Protein AF-A0A963PWQ7-F1 (afdb_monomer)

Mean predicted aligned error: 11.37 Å

Sequence (59 aa):
MVFGWSEWLALFSHFLSLSLLAVGGAIMLAPEMHRYLVDERMWLSDPQFASSIALAQAA

Secondary structure (DSSP, 8-state):
-PPPHHHHHHHHHH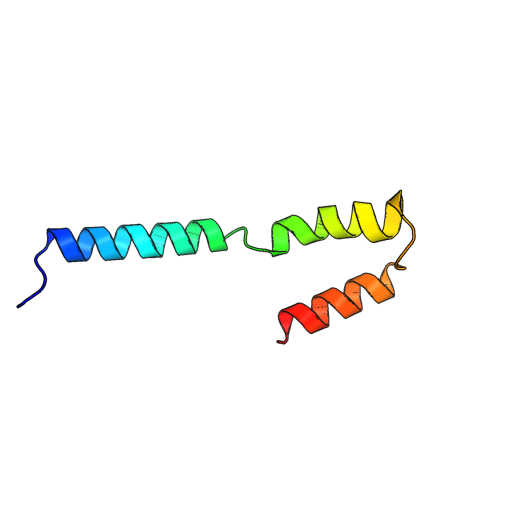HHHHHHHHTT-GGGGHHHHHIIIIIIT-SS-HHHHHHHHHHHHH-

Structure (mmCIF, N/CA/C/O backbone):
data_AF-A0A963PWQ7-F1
#
_entry.id   AF-A0A963PWQ7-F1
#
loop_
_atom_site.group_PDB
_atom_site.id
_atom_site.type_symbol
_atom_site.label_atom_id
_atom_site.label_alt_id
_atom_site.label_comp_id
_atom_site.label_asym_id
_atom_site.label_entity_id
_atom_site.label_seq_id
_atom_site.pdbx_PDB_ins_code
_atom_site.Cartn_x
_atom_site.Cartn_y
_atom_site.Cartn_z
_atom_site.occupancy
_atom_site.B_iso_or_equiv
_atom_site.auth_seq_id
_atom_site.auth_comp_id
_atom_site.auth_asym_id
_atom_site.auth_atom_id
_atom_site.pdbx_PDB_model_num
ATOM 1 N N . MET A 1 1 ? 27.647 13.788 -21.547 1.00 52.38 1 MET A N 1
ATOM 2 C CA . MET A 1 1 ? 26.597 13.500 -22.545 1.00 52.38 1 MET A CA 1
ATOM 3 C C . MET A 1 1 ? 25.319 14.122 -22.019 1.00 52.38 1 MET A C 1
ATOM 5 O O . MET A 1 1 ? 24.892 13.747 -20.937 1.00 52.38 1 MET A O 1
ATOM 9 N N . VAL A 1 2 ? 24.815 15.160 -22.688 1.00 71.31 2 VAL A N 1
ATOM 10 C CA . VAL A 1 2 ? 23.552 15.817 -22.319 1.00 71.31 2 VAL A CA 1
ATOM 11 C C . VAL A 1 2 ? 22.424 14.903 -22.787 1.00 71.31 2 VAL A C 1
ATOM 13 O O . VAL A 1 2 ? 22.431 14.494 -23.945 1.00 71.31 2 VAL A O 1
ATOM 16 N N . PHE A 1 3 ? 21.518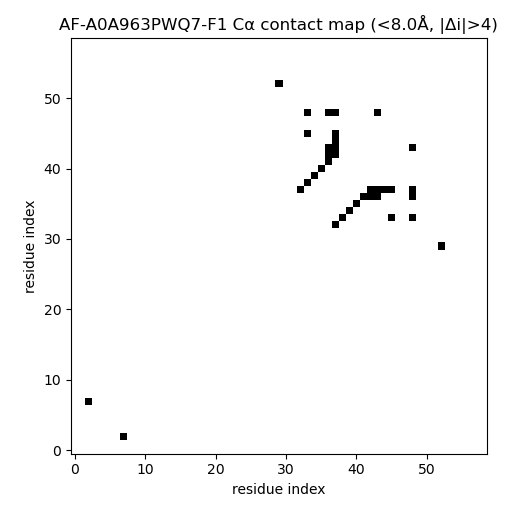 14.532 -21.884 1.00 75.44 3 PHE A N 1
ATOM 17 C CA . PHE A 1 3 ? 20.349 13.717 -22.215 1.00 75.44 3 PHE A CA 1
ATOM 18 C C . PHE A 1 3 ? 19.542 14.389 -23.334 1.00 75.44 3 PHE A C 1
ATOM 20 O O . PHE A 1 3 ? 19.244 15.583 -23.248 1.00 75.44 3 PHE A O 1
ATOM 27 N N . GLY A 1 4 ? 19.223 13.639 -24.389 1.00 87.56 4 GLY A N 1
ATOM 28 C CA . GLY A 1 4 ? 18.380 14.113 -25.480 1.00 87.56 4 GLY A CA 1
ATOM 29 C C . GLY A 1 4 ? 16.920 14.277 -25.050 1.00 87.56 4 GLY A C 1
ATOM 30 O O . GLY A 1 4 ? 16.490 13.827 -23.986 1.00 87.56 4 GLY A O 1
ATOM 31 N N . TRP A 1 5 ? 16.135 14.960 -25.883 1.00 88.50 5 TRP A N 1
ATOM 32 C CA . TRP A 1 5 ? 14.714 15.218 -25.618 1.00 88.50 5 TRP A CA 1
ATOM 33 C C . TRP A 1 5 ? 13.887 13.925 -25.521 1.00 88.50 5 TRP A C 1
ATOM 35 O O . TRP A 1 5 ? 12.964 13.823 -24.713 1.00 88.50 5 TRP A O 1
ATOM 45 N N . SER A 1 6 ? 14.260 12.909 -26.302 1.00 87.88 6 SER A N 1
ATOM 46 C CA . SER A 1 6 ? 13.683 11.562 -26.259 1.00 87.88 6 SER A CA 1
ATOM 47 C C . SER A 1 6 ? 13.857 10.886 -24.900 1.00 87.88 6 SER A C 1
ATOM 49 O O . SER A 1 6 ? 12.922 10.283 -24.381 1.00 87.88 6 SER A O 1
ATOM 51 N N . GLU A 1 7 ? 15.036 11.009 -24.301 1.00 90.25 7 GLU A N 1
ATOM 52 C CA . GLU A 1 7 ? 15.394 10.389 -23.031 1.00 90.25 7 GLU A CA 1
ATOM 53 C C . GLU A 1 7 ? 14.645 11.046 -21.869 1.00 90.25 7 GLU A C 1
ATOM 55 O O . GLU A 1 7 ? 14.181 10.355 -20.963 1.00 90.25 7 GLU A O 1
ATOM 60 N N . TRP A 1 8 ? 14.449 12.366 -21.929 1.00 92.75 8 TRP A N 1
ATOM 61 C CA . TRP A 1 8 ? 13.624 13.097 -20.965 1.00 92.75 8 TRP A CA 1
ATOM 62 C C . TRP A 1 8 ? 12.150 12.692 -21.025 1.00 92.75 8 TRP A C 1
ATOM 64 O O . TRP A 1 8 ? 11.532 12.480 -19.980 1.00 92.75 8 TRP A O 1
ATOM 74 N N . LEU A 1 9 ? 11.592 12.532 -22.229 1.00 92.25 9 LEU A N 1
ATOM 75 C CA . LEU A 1 9 ? 10.222 12.042 -22.401 1.00 92.25 9 LEU A CA 1
ATOM 76 C C . LEU A 1 9 ? 10.068 10.594 -21.918 1.00 92.25 9 LEU A C 1
ATOM 78 O O . LEU A 1 9 ? 9.079 10.272 -21.258 1.00 92.25 9 LEU A O 1
ATOM 82 N N . ALA A 1 10 ? 11.060 9.739 -22.180 1.00 91.38 10 ALA A N 1
ATOM 83 C CA . ALA A 1 10 ? 11.077 8.368 -21.680 1.00 91.38 10 ALA A CA 1
ATOM 84 C C . ALA A 1 10 ? 11.091 8.331 -20.141 1.00 91.38 10 ALA A C 1
ATOM 86 O O . ALA A 1 10 ? 10.248 7.662 -19.543 1.00 91.38 10 ALA A O 1
ATOM 87 N N . LEU A 1 11 ? 11.964 9.115 -19.495 1.00 92.25 11 LEU A N 1
ATOM 88 C CA . LEU A 1 11 ? 12.015 9.262 -18.034 1.00 92.25 11 LEU A CA 1
ATOM 89 C C . LEU A 1 11 ? 10.684 9.749 -17.453 1.00 92.25 11 LEU A C 1
ATOM 91 O O . LEU A 1 11 ? 10.168 9.148 -16.511 1.00 92.25 11 LEU A O 1
ATOM 95 N N . PHE A 1 12 ? 10.098 10.796 -18.035 1.00 91.50 12 PHE A N 1
ATOM 96 C CA . PHE A 1 12 ? 8.803 11.321 -17.603 1.00 91.50 12 PHE A CA 1
ATOM 97 C C . PHE A 1 12 ? 7.698 10.263 -17.701 1.00 91.50 12 PHE A C 1
ATOM 99 O O . PHE A 1 12 ? 6.969 10.044 -16.736 1.00 91.50 12 PHE A O 1
ATOM 106 N N . SER A 1 13 ? 7.607 9.553 -18.831 1.00 89.69 13 SER A N 1
ATOM 107 C CA . SER A 1 13 ? 6.610 8.492 -19.025 1.00 89.69 13 SER A CA 1
ATOM 108 C C . SER A 1 13 ? 6.791 7.321 -18.050 1.00 89.69 13 SER A C 1
ATOM 110 O O . SER A 1 13 ? 5.806 6.761 -17.565 1.00 89.69 13 SER A O 1
ATOM 112 N N . HIS A 1 14 ? 8.040 6.990 -17.706 1.00 88.19 14 HIS A N 1
ATOM 113 C CA . HIS A 1 14 ? 8.368 5.937 -16.753 1.00 88.19 14 HIS A CA 1
ATOM 114 C C . HIS A 1 14 ? 7.923 6.305 -15.333 1.00 88.19 14 HIS A C 1
ATOM 116 O O . HIS A 1 14 ? 7.206 5.536 -14.696 1.00 88.19 14 HIS A O 1
ATOM 122 N N . PHE A 1 15 ? 8.262 7.508 -14.858 1.00 84.81 15 PHE A N 1
ATOM 123 C CA . PHE A 1 15 ? 7.830 7.978 -13.539 1.00 84.81 15 PHE A CA 1
ATOM 124 C C . PHE A 1 15 ? 6.324 8.241 -13.460 1.00 84.81 15 PHE A C 1
ATOM 126 O O . PHE A 1 15 ? 5.720 7.962 -12.428 1.00 84.81 15 PHE A O 1
ATOM 133 N N . LEU A 1 16 ? 5.695 8.706 -14.542 1.00 84.06 16 LEU A N 1
ATOM 134 C CA . LEU A 1 16 ? 4.241 8.839 -14.621 1.00 84.06 16 LEU A CA 1
ATOM 135 C C . LEU A 1 16 ? 3.557 7.470 -14.523 1.00 84.06 16 LEU A C 1
ATOM 137 O O . LEU A 1 16 ? 2.583 7.332 -13.795 1.00 84.06 16 LEU A O 1
ATOM 141 N N . SER A 1 17 ? 4.096 6.444 -15.188 1.00 81.50 17 SER A N 1
ATOM 142 C CA . SER A 1 17 ? 3.585 5.071 -15.090 1.00 81.50 17 SER A CA 1
ATOM 143 C C . SER A 1 17 ? 3.769 4.501 -13.684 1.00 81.50 17 SER A C 1
ATOM 145 O O . SER A 1 17 ? 2.828 3.940 -13.137 1.00 81.50 17 SER A O 1
ATOM 147 N N . LEU A 1 18 ? 4.934 4.700 -13.058 1.00 78.75 18 LEU A N 1
ATOM 148 C CA . LEU A 1 18 ? 5.159 4.328 -11.656 1.00 78.75 18 LEU A CA 1
ATOM 149 C C . LEU A 1 18 ? 4.209 5.067 -10.707 1.00 78.75 18 LEU A C 1
ATOM 151 O O . LEU A 1 18 ? 3.681 4.458 -9.785 1.00 78.75 18 LEU A O 1
ATOM 155 N N . SER A 1 19 ? 3.949 6.353 -10.947 1.00 72.44 19 SER A N 1
ATOM 156 C CA . SER A 1 19 ? 3.007 7.148 -10.162 1.00 72.44 19 SER A CA 1
ATOM 157 C C . SER A 1 19 ? 1.569 6.669 -10.353 1.00 72.44 19 SER A C 1
ATOM 159 O O . SER A 1 19 ? 0.876 6.489 -9.365 1.00 72.44 19 SER A O 1
ATOM 161 N N . LEU A 1 20 ? 1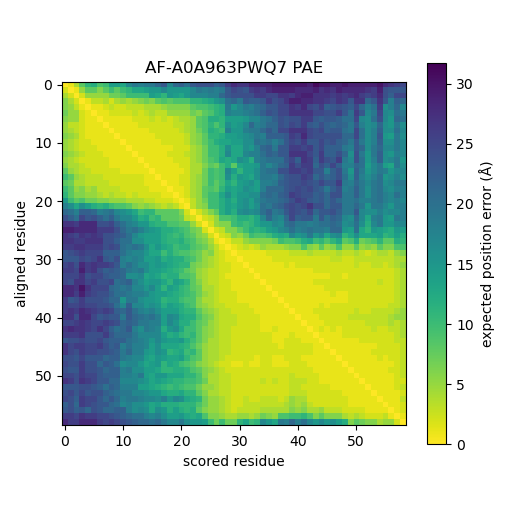.130 6.374 -11.579 1.00 69.06 20 LEU A N 1
ATOM 162 C CA . LEU A 1 20 ? -0.206 5.835 -11.865 1.00 69.06 20 LEU A CA 1
ATOM 163 C C . LEU A 1 20 ? -0.399 4.421 -11.299 1.00 69.06 20 LEU A C 1
ATOM 165 O O . LEU A 1 20 ? -1.468 4.112 -10.781 1.00 69.06 20 LEU A O 1
ATOM 169 N N . LEU A 1 21 ? 0.641 3.584 -11.334 1.00 67.81 21 LEU A N 1
ATOM 170 C CA . LEU A 1 21 ? 0.663 2.297 -10.634 1.00 67.81 21 LEU A CA 1
ATOM 171 C C . LEU A 1 21 ? 0.653 2.489 -9.106 1.00 67.81 21 LEU A C 1
ATOM 173 O O . LEU A 1 21 ? 0.058 1.690 -8.389 1.00 67.81 21 LEU A O 1
ATOM 177 N N . ALA A 1 22 ? 1.249 3.573 -8.599 1.00 62.72 22 ALA A N 1
ATOM 178 C CA . ALA A 1 22 ? 1.199 3.949 -7.188 1.00 62.72 22 ALA A CA 1
ATOM 179 C C . ALA A 1 22 ? -0.137 4.598 -6.765 1.00 62.72 22 ALA A C 1
ATOM 181 O O . ALA A 1 22 ? -0.498 4.498 -5.593 1.00 62.72 22 ALA A O 1
ATOM 182 N N . VAL A 1 23 ? -0.915 5.187 -7.688 1.00 57.09 23 VAL A N 1
ATOM 183 C CA . VAL A 1 23 ? -2.260 5.759 -7.430 1.00 57.09 23 VAL A CA 1
ATOM 184 C C . VAL A 1 23 ? -3.270 4.678 -7.003 1.00 57.09 2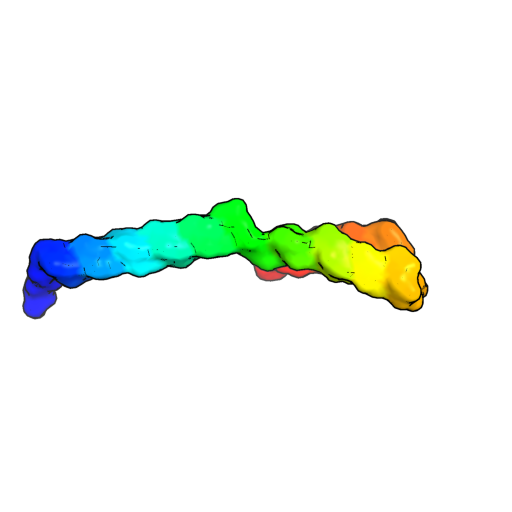3 VAL A C 1
ATOM 186 O O . VAL A 1 23 ? -4.296 4.996 -6.410 1.00 57.09 23 VAL A O 1
ATOM 189 N N . GLY A 1 24 ? -2.941 3.396 -7.189 1.00 56.72 24 GLY A N 1
ATOM 190 C CA . GLY A 1 24 ? -3.637 2.265 -6.575 1.00 56.72 24 GLY A CA 1
ATOM 191 C C . GLY A 1 24 ? -2.692 1.283 -5.885 1.00 56.72 24 GLY A C 1
ATOM 192 O O . GLY A 1 24 ? -2.891 0.092 -6.065 1.00 56.72 24 GLY A O 1
ATOM 193 N N . GLY A 1 25 ? -1.654 1.763 -5.176 1.00 57.81 25 GLY A N 1
ATOM 194 C CA . GLY A 1 25 ? -0.542 0.970 -4.612 1.00 57.81 25 GLY A CA 1
ATOM 195 C C . GLY A 1 25 ? -0.931 -0.229 -3.723 1.00 57.81 25 GLY A C 1
ATOM 196 O O . GLY A 1 25 ? -2.078 -0.650 -3.692 1.00 57.81 25 GLY A O 1
ATOM 197 N N . ALA A 1 26 ? 0.003 -0.784 -2.935 1.00 53.97 26 ALA A N 1
ATOM 198 C CA . ALA A 1 26 ? -0.230 -1.945 -2.041 1.00 53.97 26 ALA A CA 1
ATOM 199 C C . ALA A 1 26 ? -1.530 -1.881 -1.189 1.00 53.97 26 ALA A C 1
ATOM 201 O O . ALA A 1 26 ? -2.045 -2.901 -0.742 1.00 53.97 26 ALA A O 1
ATOM 202 N N . ILE A 1 27 ? -2.094 -0.685 -1.027 1.00 58.59 27 ILE A N 1
ATOM 203 C CA . ILE A 1 27 ? -3.407 -0.375 -0.461 1.00 58.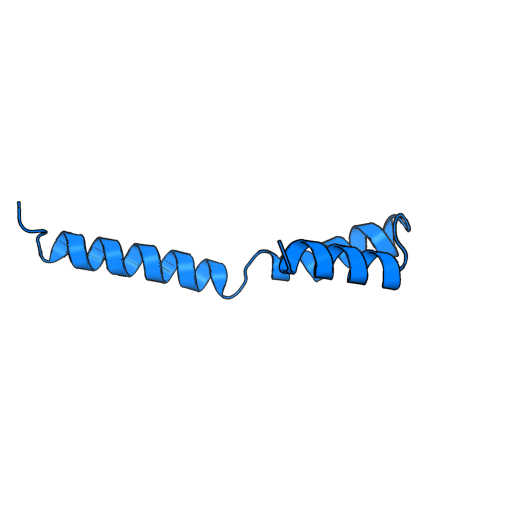59 27 ILE A CA 1
ATOM 204 C C . ILE A 1 27 ? -4.572 -1.113 -1.151 1.00 58.59 27 ILE A C 1
ATOM 206 O O . ILE A 1 27 ? -5.493 -1.526 -0.453 1.00 58.59 27 ILE A O 1
ATOM 210 N N . MET A 1 28 ? -4.557 -1.348 -2.472 1.00 69.19 28 MET A N 1
ATOM 211 C CA . MET A 1 28 ? -5.645 -2.085 -3.148 1.00 69.19 28 MET A CA 1
ATOM 212 C C . MET A 1 28 ? -5.734 -3.552 -2.715 1.00 69.19 28 MET A C 1
ATOM 214 O O . MET A 1 28 ? -6.784 -4.173 -2.860 1.00 69.19 28 MET A O 1
ATOM 218 N N . LEU A 1 29 ? -4.651 -4.100 -2.159 1.00 72.56 29 LEU A N 1
ATOM 219 C CA . LEU A 1 29 ? -4.632 -5.449 -1.607 1.00 72.56 29 LEU A CA 1
ATOM 220 C C . LEU A 1 29 ? -5.155 -5.487 -0.170 1.00 72.56 29 LEU A C 1
ATOM 222 O O . LEU A 1 29 ? -5.530 -6.558 0.284 1.00 72.56 29 LEU A O 1
ATOM 226 N N . ALA A 1 30 ? -5.224 -4.361 0.547 1.00 82.44 30 ALA A N 1
ATOM 227 C CA . ALA A 1 30 ? -5.664 -4.351 1.941 1.00 82.44 30 ALA A CA 1
ATOM 228 C C . ALA A 1 30 ? -7.101 -4.889 2.132 1.00 82.44 30 ALA A C 1
ATOM 230 O O . ALA A 1 30 ? -7.285 -5.700 3.037 1.00 82.44 30 ALA A O 1
ATOM 231 N N . PRO A 1 31 ? -8.099 -4.550 1.287 1.00 85.06 31 PRO A N 1
ATOM 232 C CA . PRO A 1 31 ? -9.430 -5.155 1.376 1.00 85.06 31 PRO A CA 1
ATOM 233 C C . PRO A 1 31 ? -9.415 -6.666 1.119 1.00 85.06 31 PRO A C 1
ATOM 235 O O . PRO A 1 31 ? -10.088 -7.414 1.817 1.00 85.06 31 PRO A O 1
ATOM 238 N N . GLU A 1 32 ? -8.619 -7.133 0.154 1.00 89.44 32 GLU A N 1
ATOM 239 C CA . GLU A 1 32 ? -8.527 -8.562 -0.174 1.00 89.44 32 GLU A CA 1
ATOM 240 C C . GLU A 1 32 ? -7.767 -9.352 0.903 1.00 89.44 32 GLU A C 1
ATOM 242 O O . GLU A 1 32 ? -8.152 -10.461 1.267 1.00 89.44 32 GLU A O 1
ATOM 247 N N . MET A 1 33 ? -6.713 -8.765 1.473 1.00 91.44 33 MET A N 1
ATOM 248 C CA . MET A 1 33 ? -5.988 -9.329 2.609 1.00 91.44 33 MET A CA 1
ATOM 249 C C . MET A 1 33 ? -6.861 -9.368 3.862 1.00 91.44 33 MET A C 1
ATOM 251 O O . MET A 1 33 ? -6.781 -10.345 4.598 1.00 91.44 33 MET A O 1
ATOM 255 N N . HIS A 1 34 ? -7.692 -8.350 4.105 1.00 93.06 34 HIS A N 1
ATOM 256 C CA . HIS A 1 34 ? -8.666 -8.361 5.200 1.00 93.06 34 HIS A CA 1
ATOM 257 C C . HIS A 1 34 ? -9.671 -9.498 5.003 1.00 93.06 34 HIS A C 1
ATOM 259 O O . HIS A 1 34 ? -9.760 -10.373 5.860 1.00 93.06 34 HIS A O 1
ATOM 265 N N . ARG A 1 35 ? -10.294 -9.580 3.821 1.00 94.06 35 ARG A N 1
ATOM 26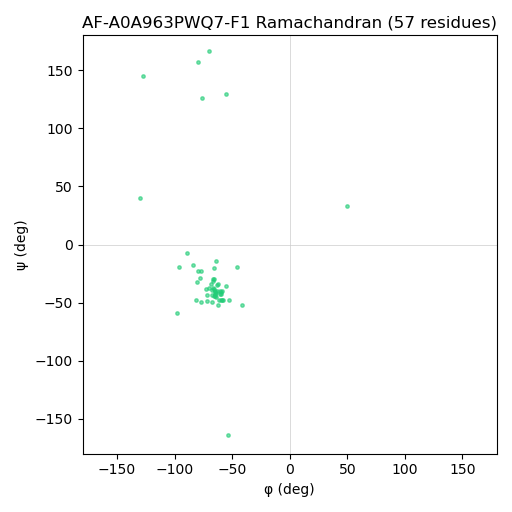6 C CA . ARG A 1 35 ? -11.230 -10.651 3.456 1.00 94.06 35 ARG A CA 1
ATOM 267 C C . ARG A 1 35 ? -10.630 -12.042 3.673 1.00 94.06 35 ARG A C 1
ATOM 269 O O . ARG A 1 35 ? -11.245 -12.907 4.285 1.00 94.06 35 ARG A O 1
ATOM 276 N N . TYR A 1 36 ? -9.404 -12.273 3.209 1.00 95.44 36 TYR A N 1
ATOM 277 C CA . TYR A 1 36 ? -8.753 -13.574 3.359 1.00 95.44 36 TYR A CA 1
ATOM 278 C C . TYR A 1 36 ? -8.320 -13.853 4.810 1.00 95.44 36 TYR A C 1
ATOM 280 O O . TYR A 1 36 ? -8.582 -14.928 5.343 1.00 95.44 36 TYR A O 1
ATOM 288 N N . LEU A 1 37 ? -7.645 -12.911 5.477 1.00 96.00 37 LEU A N 1
ATOM 289 C CA . LEU A 1 37 ? -7.026 -13.141 6.790 1.00 96.00 37 LEU A CA 1
ATOM 290 C C . LEU A 1 37 ? -8.017 -13.055 7.956 1.00 96.00 37 LEU A C 1
ATOM 292 O O . LEU A 1 37 ? -7.824 -13.757 8.950 1.00 96.00 37 LEU A O 1
ATOM 296 N N . VAL A 1 38 ? -9.039 -12.207 7.844 1.00 96.00 38 VAL A N 1
ATOM 297 C CA . VAL A 1 38 ? -10.058 -11.968 8.873 1.00 96.00 38 VAL A CA 1
ATOM 298 C C . VAL A 1 38 ? -11.309 -12.781 8.568 1.00 96.00 38 VAL A C 1
ATOM 300 O O . VAL A 1 38 ? -11.656 -13.648 9.364 1.00 96.00 38 VAL A O 1
ATOM 303 N N . ASP A 1 39 ? -11.935 -12.591 7.404 1.00 95.62 39 ASP A N 1
ATOM 304 C CA . ASP A 1 39 ? -13.246 -13.203 7.139 1.00 95.62 39 ASP A CA 1
ATOM 305 C C . ASP A 1 39 ? -13.148 -14.699 6.801 1.00 95.62 39 ASP A C 1
ATOM 307 O O . ASP A 1 39 ? -13.868 -15.519 7.369 1.00 95.62 39 ASP A O 1
ATOM 311 N N . GLU A 1 40 ? -12.263 -15.089 5.877 1.00 96.69 40 GLU A N 1
ATOM 312 C CA . GLU A 1 40 ? -12.183 -16.486 5.423 1.00 96.69 40 GLU A CA 1
ATOM 313 C C . GLU A 1 40 ? -11.388 -17.377 6.375 1.00 96.69 40 GLU A C 1
ATOM 315 O O . GLU A 1 40 ? -11.793 -18.500 6.686 1.00 96.69 40 GLU A O 1
ATOM 320 N N . ARG A 1 41 ? -10.205 -16.916 6.787 1.00 97.19 41 ARG A N 1
ATOM 321 C CA . ARG A 1 41 ? -9.268 -17.727 7.573 1.00 97.19 41 ARG A CA 1
ATOM 322 C C . ARG A 1 41 ? -9.376 -17.475 9.069 1.00 97.19 41 ARG A C 1
ATOM 324 O O . ARG A 1 41 ? -8.913 -18.326 9.829 1.00 97.19 41 ARG A O 1
ATOM 331 N N . MET A 1 42 ? -9.964 -16.348 9.488 1.00 94.88 42 MET A N 1
ATOM 332 C CA . MET A 1 42 ? -10.078 -15.938 10.896 1.00 94.88 42 MET A CA 1
ATOM 333 C C . MET A 1 42 ? -8.736 -16.008 11.648 1.00 94.88 42 MET A C 1
ATOM 335 O O . MET A 1 42 ? -8.673 -16.330 12.833 1.00 94.88 42 MET A O 1
ATOM 339 N N . TRP A 1 43 ? -7.635 -15.748 10.939 1.00 97.44 43 TRP A N 1
ATOM 340 C CA . TRP A 1 43 ? -6.276 -15.742 11.487 1.00 97.44 43 TRP A CA 1
ATOM 341 C C . TRP A 1 43 ? -5.980 -14.467 12.265 1.00 97.44 43 TRP A C 1
ATOM 343 O O . TRP A 1 43 ? -5.169 -14.480 13.189 1.00 97.44 43 TRP A O 1
ATOM 353 N N . LEU A 1 44 ? -6.633 -13.374 11.882 1.00 95.69 44 LEU A N 1
ATOM 354 C CA . LEU A 1 44 ? -6.572 -12.091 12.560 1.00 95.69 44 LEU A CA 1
ATOM 355 C C . LEU A 1 44 ? -7.997 -11.633 12.855 1.00 95.69 44 LEU A C 1
ATOM 357 O O . LEU A 1 44 ? -8.902 -11.855 12.061 1.00 95.69 44 LEU A O 1
ATOM 361 N N . SER A 1 45 ? -8.185 -10.961 13.984 1.00 95.38 45 SER A N 1
ATOM 362 C CA . SER A 1 45 ? -9.372 -10.132 14.209 1.00 95.38 45 SER A CA 1
ATOM 363 C C . SER A 1 45 ? -9.212 -8.774 13.513 1.00 95.38 45 SER A C 1
ATOM 365 O O . SER A 1 45 ? -8.083 -8.319 13.302 1.00 95.38 45 SER A O 1
ATOM 367 N N . ASP A 1 46 ? -10.317 -8.087 13.215 1.00 94.38 46 ASP A N 1
ATOM 368 C CA . ASP A 1 46 ? -10.317 -6.719 12.671 1.00 94.38 46 ASP A CA 1
ATOM 369 C C . ASP A 1 46 ? -9.290 -5.765 13.317 1.00 94.38 46 ASP A C 1
ATOM 371 O O . ASP A 1 46 ? -8.484 -5.174 12.589 1.00 94.38 46 ASP A O 1
ATOM 375 N N . PRO A 1 47 ? -9.227 -5.619 14.661 1.00 95.75 47 PRO A N 1
ATOM 376 C CA . PRO A 1 47 ? -8.260 -4.719 15.290 1.00 95.75 47 PRO A CA 1
ATOM 377 C C . PRO A 1 47 ? -6.801 -5.166 15.118 1.00 95.75 47 PRO A C 1
ATOM 379 O O . PRO A 1 47 ? -5.902 -4.321 15.067 1.00 95.75 47 PRO A O 1
ATOM 382 N N . GLN A 1 48 ? -6.537 -6.472 15.007 1.00 95.44 48 GLN A N 1
ATOM 383 C CA . GLN A 1 48 ? -5.188 -6.983 14.749 1.00 95.44 48 GLN A CA 1
ATOM 384 C C . GLN A 1 48 ? -4.758 -6.691 13.311 1.00 95.44 48 GLN A C 1
ATOM 386 O O . GL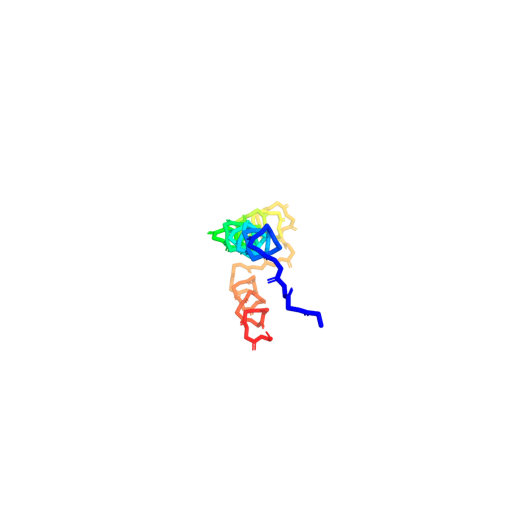N A 1 48 ? -3.647 -6.207 13.103 1.00 95.44 48 GLN A O 1
ATOM 391 N N . PHE A 1 49 ? -5.648 -6.900 12.336 1.00 94.88 49 PHE A N 1
ATOM 392 C CA . PHE A 1 49 ? -5.383 -6.560 10.939 1.00 94.88 49 PHE A CA 1
ATOM 393 C C . PHE A 1 49 ? -5.101 -5.060 10.766 1.00 94.88 49 PHE A C 1
ATOM 395 O O . PHE A 1 49 ? -4.088 -4.683 10.174 1.00 94.88 49 PHE A O 1
ATOM 402 N N . ALA A 1 50 ? -5.940 -4.199 11.352 1.00 90.62 50 ALA A N 1
ATOM 403 C CA . ALA A 1 50 ? -5.756 -2.749 11.303 1.00 90.62 50 ALA A CA 1
ATOM 404 C C . ALA A 1 50 ? -4.403 -2.313 11.896 1.00 90.62 50 ALA A C 1
ATOM 406 O O . A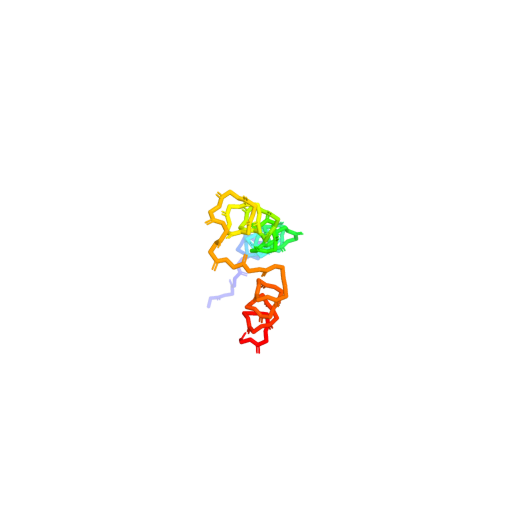LA A 1 50 ? -3.715 -1.465 11.327 1.00 90.62 50 ALA A O 1
ATOM 407 N N . SER A 1 51 ? -3.988 -2.940 13.002 1.00 91.94 51 SER A N 1
ATOM 408 C CA . SER A 1 51 ? -2.699 -2.666 13.649 1.00 91.94 51 SER A CA 1
ATOM 409 C C . SER A 1 51 ? -1.506 -3.106 12.785 1.00 91.94 51 SER A C 1
ATOM 411 O O . SER A 1 51 ? -0.513 -2.385 12.699 1.00 91.94 51 SER A O 1
ATOM 413 N N . SER A 1 52 ? -1.601 -4.253 12.100 1.00 89.88 52 SER A N 1
ATOM 414 C CA . SER A 1 52 ? -0.577 -4.720 11.154 1.00 89.88 52 SER A CA 1
ATOM 415 C C . SER A 1 52 ? -0.436 -3.803 9.938 1.00 89.88 52 SER A C 1
ATOM 417 O O . SER A 1 52 ? 0.686 -3.513 9.523 1.00 89.88 52 SER A O 1
ATOM 419 N N . ILE A 1 53 ? -1.551 -3.304 9.393 1.00 87.25 53 ILE A N 1
ATOM 420 C CA . ILE A 1 53 ? -1.534 -2.329 8.293 1.00 87.25 53 ILE A CA 1
ATOM 421 C C . ILE A 1 53 ? -0.915 -1.005 8.748 1.00 87.25 53 ILE A C 1
ATOM 423 O O . ILE A 1 53 ? -0.060 -0.469 8.047 1.00 87.25 53 ILE A O 1
ATOM 427 N 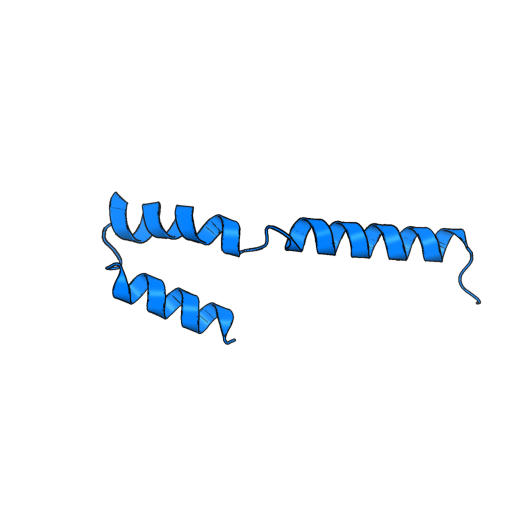N . ALA A 1 54 ? -1.281 -0.499 9.929 1.00 86.31 54 ALA A N 1
ATOM 428 C CA . ALA A 1 54 ? -0.710 0.734 10.470 1.00 86.31 54 ALA A CA 1
ATOM 429 C C . ALA A 1 54 ? 0.817 0.642 10.648 1.00 86.31 54 ALA A C 1
ATOM 431 O O . ALA A 1 54 ? 1.529 1.581 10.301 1.00 86.31 54 ALA A O 1
ATOM 432 N N . LEU A 1 55 ? 1.329 -0.503 11.119 1.00 85.00 55 LEU A N 1
ATOM 433 C CA . LEU A 1 55 ? 2.771 -0.762 11.204 1.00 85.00 55 LEU A CA 1
ATOM 434 C C . LEU A 1 55 ? 3.441 -0.794 9.825 1.00 85.00 55 LEU A C 1
ATOM 436 O O . LEU A 1 55 ? 4.488 -0.181 9.652 1.00 85.00 55 LEU A O 1
ATOM 440 N N . ALA A 1 56 ? 2.840 -1.471 8.844 1.00 83.12 56 ALA A N 1
ATOM 441 C CA . ALA A 1 56 ? 3.390 -1.562 7.491 1.00 83.12 56 ALA A CA 1
ATOM 442 C C . ALA A 1 56 ? 3.424 -0.208 6.760 1.00 83.12 56 ALA A C 1
ATOM 444 O O . ALA A 1 56 ? 4.287 0.005 5.917 1.00 83.12 56 ALA A O 1
ATOM 445 N N . GLN A 1 57 ? 2.493 0.698 7.073 1.00 76.62 57 GLN A N 1
ATOM 446 C CA . GLN A 1 57 ? 2.464 2.061 6.527 1.00 76.62 57 GLN A CA 1
ATOM 447 C C . GLN A 1 57 ? 3.450 3.012 7.221 1.00 76.62 57 GLN A C 1
ATOM 449 O O . GLN A 1 57 ? 3.814 4.032 6.643 1.00 76.62 57 GLN A O 1
ATOM 454 N N . ALA A 1 58 ? 3.853 2.712 8.459 1.00 72.25 58 ALA A N 1
ATOM 455 C CA . ALA A 1 58 ? 4.777 3.535 9.240 1.00 72.25 58 ALA A CA 1
ATOM 456 C C . ALA A 1 58 ? 6.264 3.179 9.030 1.00 72.25 58 ALA A C 1
ATOM 458 O O . ALA A 1 58 ? 7.121 3.870 9.583 1.00 72.25 58 ALA A O 1
ATOM 459 N N . ALA A 1 59 ? 6.555 2.097 8.299 1.00 60.41 59 ALA A N 1
ATOM 460 C CA . ALA A 1 59 ? 7.898 1.566 8.056 1.00 60.41 59 ALA A CA 1
ATOM 461 C C . ALA A 1 59 ? 8.575 2.163 6.814 1.00 60.41 59 ALA A C 1
ATOM 463 O O . ALA A 1 59 ? 7.862 2.495 5.840 1.00 60.41 59 ALA A O 1
#

pLDDT: mean 83.36, std 12.99, range [52.38, 97.44]

Radius of gyration: 18.63 Å; Cα contacts (8 Å, |Δi|>4): 18; chains: 1; bounding box: 40×34×42 Å

Solvent-accessible surface area (backbone atoms only — not comparable to full-atom values): 3479 Å² total; per-residue (Å²): 133,83,80,51,72,68,55,53,52,49,52,50,54,51,53,49,50,53,47,59,55,51,76,58,35,81,68,67,47,48,63,57,49,43,45,46,37,32,72,72,60,59,78,34,55,71,73,56,49,54,51,53,51,54,51,64,72,72,106

Foldseek 3Di:
DDDDPVRVVVVVVVVVVVVVCVVCPPVVCLVVCCCVCCVPVVVDHPVRSVVVVVVVVVD